Protein AF-A0A6B9YZK0-F1 (afdb_monomer)

Mean predicted aligned error: 11.15 Å

pLDDT: mean 77.76, std 16.75, range [43.81, 97.06]

S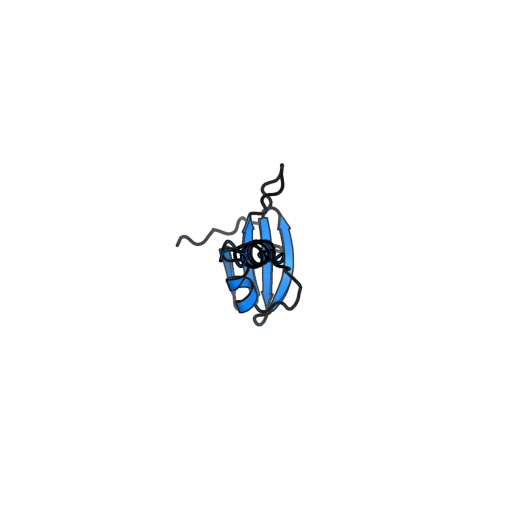olvent-accessible surface area (backbone atoms only — not comparable to full-atom values): 6000 Å² total; per-residue (Å²): 143,88,85,76,74,64,75,65,63,65,64,70,75,68,74,69,79,72,82,87,78,88,53,77,65,41,42,47,74,58,47,53,70,75,42,71,78,46,40,71,59,44,82,54,99,83,36,36,33,32,39,27,82,39,90,50,94,91,49,91,36,28,38,32,41,34,27,47,96,58,19,29,70,50,75,51,75,36,93,58,60,90,96,53,94,62,85,74,70,72,72,89,127

Nearest PDB structures (foldseek):
  3gmy-assembly2_B  TM=6.806E-01  e=1.288E-01  Streptomyces clavuligerus
  6j81-assembly1_A  TM=6.602E-01  e=4.639E+00  Homo sapiens
  6iez-assembly1_A  TM=6.330E-01  e=4.116E+00  Homo sapiens
  6c9j-assembly1_A  TM=3.155E-01  e=9.246E-01  Homo sapiens
  4qfg-assembly1_A  TM=4.039E-01  e=3.441E+00  Rattus norvegicus

Secondary structure (DSSP, 8-state):
----SSTTTSGGGG---------TT-BHHHHHHH-TTPEEEEE-SS-EEEEEE--BTTB-PEEEEEEETTEEEEEEEESS-TT-SSPPPPPP-

Structure (mmCIF, N/CA/C/O backbone):
data_AF-A0A6B9YZK0-F1
#
_entry.id   AF-A0A6B9YZK0-F1
#
loop_
_atom_site.group_PDB
_atom_site.id
_atom_site.type_symbol
_atom_site.label_atom_id
_atom_site.label_alt_id
_atom_site.label_comp_id
_atom_site.label_asym_id
_atom_site.label_entity_id
_atom_site.label_seq_id
_atom_site.pdbx_PDB_ins_code
_atom_site.Cartn_x
_atom_site.Cartn_y
_atom_site.Cartn_z
_atom_site.occupancy
_atom_site.B_iso_or_equiv
_atom_site.auth_seq_id
_atom_site.auth_comp_id
_atom_site.auth_asym_id
_atom_site.auth_atom_id
_atom_site.pdbx_PDB_model_num
ATOM 1 N N . MET A 1 1 ? 32.359 -2.718 47.483 1.00 48.88 1 MET A N 1
ATOM 2 C CA . MET A 1 1 ? 30.959 -2.768 47.006 1.00 48.88 1 MET A CA 1
ATOM 3 C C . MET A 1 1 ? 30.928 -2.427 45.517 1.00 48.88 1 MET A C 1
ATOM 5 O O . MET A 1 1 ? 31.031 -1.262 45.179 1.00 48.88 1 MET A O 1
ATOM 9 N N . LYS A 1 2 ? 30.907 -3.425 44.621 1.00 53.34 2 LYS A N 1
ATOM 10 C CA . LYS A 1 2 ? 30.742 -3.246 43.160 1.00 53.34 2 LYS A CA 1
ATOM 11 C C . LYS A 1 2 ? 30.428 -4.605 42.530 1.00 53.34 2 LYS A C 1
ATOM 13 O O . LYS A 1 2 ? 31.342 -5.305 42.116 1.00 53.3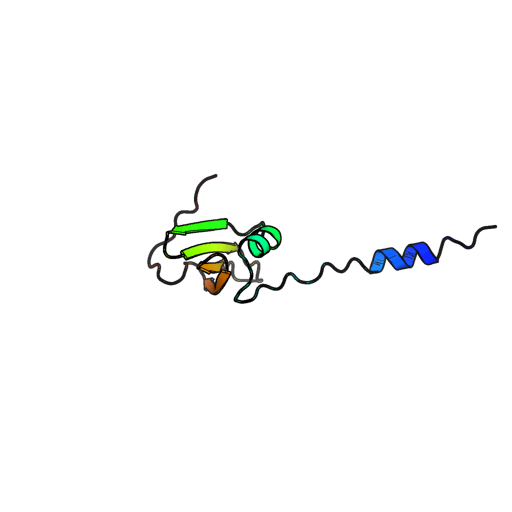4 2 LYS A O 1
ATOM 18 N N . LYS A 1 3 ? 29.160 -5.025 42.535 1.00 56.69 3 LYS A N 1
ATOM 19 C CA . LYS A 1 3 ? 28.722 -6.273 41.869 1.00 56.69 3 LYS A CA 1
ATOM 20 C C . LYS A 1 3 ? 27.344 -6.165 41.186 1.00 56.69 3 LYS A C 1
ATOM 22 O O . LYS A 1 3 ? 26.702 -7.178 40.970 1.00 56.69 3 LYS A O 1
ATOM 27 N N . ILE A 1 4 ? 26.891 -4.957 40.822 1.00 59.72 4 ILE A N 1
ATOM 28 C CA . ILE A 1 4 ? 25.562 -4.741 40.193 1.00 59.72 4 ILE A CA 1
ATOM 29 C C . ILE A 1 4 ? 25.676 -4.342 38.703 1.00 59.72 4 ILE A C 1
ATOM 31 O O . ILE A 1 4 ? 24.694 -4.027 38.051 1.00 59.72 4 ILE A O 1
ATOM 35 N N . LEU A 1 5 ? 26.871 -4.389 38.106 1.00 58.06 5 LEU A N 1
ATOM 36 C CA . LEU A 1 5 ? 27.066 -3.975 36.704 1.00 58.06 5 LEU A CA 1
ATOM 37 C C . LEU A 1 5 ? 26.744 -5.058 35.662 1.00 58.06 5 LEU A C 1
ATOM 39 O O . LEU A 1 5 ? 26.644 -4.748 34.482 1.00 58.06 5 LEU A O 1
ATOM 43 N N . ILE A 1 6 ? 26.569 -6.315 36.076 1.00 61.16 6 ILE A N 1
ATOM 44 C CA . ILE A 1 6 ? 26.380 -7.446 35.156 1.00 61.16 6 ILE A CA 1
ATOM 45 C C . ILE A 1 6 ? 24.919 -7.633 34.685 1.00 61.16 6 ILE A C 1
ATOM 47 O O . ILE A 1 6 ? 24.740 -7.889 33.495 1.00 61.16 6 ILE A O 1
ATOM 51 N N . PRO A 1 7 ? 23.855 -7.456 35.504 1.00 57.97 7 PRO A N 1
ATOM 52 C CA . PRO A 1 7 ? 22.491 -7.677 35.009 1.00 57.97 7 PRO A CA 1
ATOM 53 C C . PRO A 1 7 ? 22.011 -6.599 34.022 1.00 57.97 7 PRO A C 1
ATOM 55 O O . PRO A 1 7 ? 21.079 -6.848 33.265 1.00 57.97 7 PRO A O 1
ATOM 58 N N . LEU A 1 8 ? 22.658 -5.427 33.974 1.00 55.09 8 LEU A N 1
ATOM 59 C CA . LEU A 1 8 ? 22.272 -4.338 33.067 1.00 55.09 8 LEU A CA 1
ATOM 60 C C . LEU A 1 8 ? 22.685 -4.604 31.606 1.00 55.09 8 LEU A C 1
ATOM 62 O O . LEU A 1 8 ? 22.045 -4.100 30.687 1.00 55.09 8 LEU A O 1
ATOM 66 N N . LEU A 1 9 ? 23.715 -5.428 31.376 1.00 55.59 9 LEU A N 1
ATOM 67 C CA . LEU A 1 9 ? 24.219 -5.717 30.027 1.00 55.59 9 LEU A CA 1
ATOM 68 C C . LEU A 1 9 ? 23.303 -6.677 29.241 1.00 55.59 9 LEU A C 1
ATOM 70 O O . LEU A 1 9 ? 23.246 -6.615 28.017 1.00 55.59 9 LEU A O 1
ATOM 74 N N . LEU A 1 10 ? 22.560 -7.542 29.940 1.00 57.16 10 LEU A N 1
ATOM 75 C CA . LEU A 1 10 ? 21.676 -8.547 29.331 1.00 57.16 10 LEU A CA 1
ATOM 76 C C . LEU A 1 10 ? 20.364 -7.959 28.787 1.00 57.16 10 LEU A C 1
ATOM 78 O O . LEU A 1 10 ? 19.762 -8.548 27.893 1.00 57.16 10 LEU A O 1
ATOM 82 N N . VAL A 1 11 ? 19.938 -6.786 29.269 1.00 58.59 11 VAL A N 1
ATOM 83 C CA . VAL A 1 11 ? 18.686 -6.140 28.827 1.00 58.59 11 VAL A CA 1
ATOM 84 C C . VAL A 1 11 ? 18.827 -5.504 27.436 1.00 58.59 11 VAL A C 1
ATOM 86 O O . VAL A 1 11 ? 17.848 -5.407 26.701 1.00 58.59 11 VAL A O 1
ATOM 89 N N . PHE A 1 12 ? 20.043 -5.138 27.016 1.00 55.91 12 PHE A N 1
ATOM 90 C CA . PHE A 1 12 ? 20.268 -4.496 25.714 1.00 55.91 12 PHE A CA 1
ATOM 91 C C . PHE A 1 12 ? 20.172 -5.450 24.511 1.00 55.91 12 PHE A C 1
ATOM 93 O O . PHE A 1 12 ? 19.939 -4.995 23.391 1.00 55.91 12 PHE A O 1
ATOM 100 N N . LEU A 1 13 ? 20.282 -6.767 24.723 1.00 56.09 13 LEU A N 1
ATOM 101 C CA . LEU A 1 13 ? 20.273 -7.766 23.644 1.00 56.09 13 LEU A CA 1
ATOM 102 C C . LEU A 1 13 ? 18.864 -8.215 23.211 1.00 56.09 13 LEU A C 1
ATOM 104 O O . LEU A 1 13 ? 18.735 -8.949 22.238 1.00 56.09 13 LEU A O 1
ATOM 108 N N . MET A 1 14 ? 17.805 -7.761 23.890 1.00 56.00 14 MET A N 1
ATOM 109 C CA . MET A 1 14 ? 16.409 -8.100 23.558 1.00 56.00 14 MET A CA 1
ATOM 110 C C . MET A 1 14 ? 15.757 -7.130 22.556 1.00 56.00 14 MET A C 1
ATOM 112 O O . MET A 1 14 ? 14.578 -7.273 22.244 1.00 56.00 14 MET A O 1
ATOM 116 N N . SER A 1 15 ? 16.492 -6.150 22.016 1.00 51.19 15 SER A N 1
ATOM 117 C CA . SER A 1 15 ? 15.969 -5.220 21.000 1.00 51.19 15 SER A CA 1
ATOM 118 C C . SER A 1 15 ? 15.989 -5.818 19.584 1.00 51.19 15 SER A C 1
ATOM 120 O O . SER A 1 15 ? 16.435 -5.196 18.623 1.00 51.19 15 SER A O 1
ATOM 122 N N . CYS A 1 16 ? 15.480 -7.041 19.424 1.00 55.72 16 CYS A N 1
ATOM 123 C CA . CYS A 1 16 ? 15.148 -7.554 18.099 1.00 55.72 16 CYS A CA 1
ATOM 124 C C . CYS A 1 16 ? 13.887 -6.837 17.612 1.00 55.72 16 CYS A C 1
ATOM 126 O O . CYS A 1 16 ? 12.782 -7.116 18.077 1.00 55.72 16 CYS A O 1
ATOM 128 N N . ALA A 1 17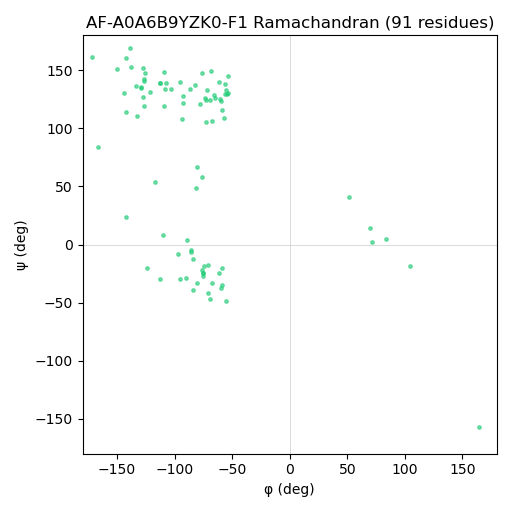 ? 14.048 -5.905 16.671 1.00 58.75 17 ALA A N 1
ATOM 129 C CA . ALA A 1 17 ? 12.930 -5.391 15.893 1.00 58.75 17 ALA A CA 1
ATOM 130 C C . ALA A 1 17 ? 12.258 -6.581 15.191 1.00 58.75 17 ALA A C 1
ATOM 132 O O . ALA A 1 17 ? 12.846 -7.193 14.299 1.00 58.75 17 ALA A O 1
ATOM 133 N N . ALA A 1 18 ? 11.057 -6.948 15.642 1.00 61.53 18 ALA A N 1
ATOM 134 C CA . ALA A 1 18 ? 10.294 -8.024 15.030 1.00 61.53 18 ALA A CA 1
ATOM 135 C C . ALA A 1 18 ? 10.088 -7.715 13.534 1.00 61.53 18 ALA A C 1
ATOM 137 O O . ALA A 1 18 ? 9.826 -6.557 13.183 1.00 61.53 18 ALA A O 1
ATOM 138 N N . PRO A 1 19 ? 10.216 -8.713 12.643 1.00 62.91 19 PRO A N 1
ATOM 139 C CA . PRO A 1 19 ? 9.974 -8.504 11.226 1.00 62.91 19 PRO A CA 1
ATOM 140 C C . PRO A 1 19 ? 8.531 -8.030 11.039 1.00 62.91 19 PRO A C 1
ATOM 142 O O . PRO A 1 19 ? 7.589 -8.682 11.486 1.00 62.91 19 PRO A O 1
ATOM 145 N N . LYS A 1 20 ? 8.361 -6.872 10.397 1.00 68.56 20 LYS A N 1
ATOM 146 C CA . LYS A 1 20 ? 7.043 -6.330 10.055 1.00 68.56 20 LYS A CA 1
ATOM 147 C C . LYS A 1 20 ? 6.418 -7.239 8.999 1.00 68.56 20 LYS A C 1
ATOM 149 O O . LYS A 1 20 ? 6.890 -7.282 7.862 1.00 68.56 20 LYS A O 1
ATOM 154 N N . MET A 1 21 ? 5.428 -8.031 9.398 1.00 72.75 21 MET A N 1
ATOM 155 C CA . MET A 1 21 ? 4.764 -8.991 8.520 1.00 72.75 21 MET A CA 1
ATOM 156 C C . MET A 1 21 ? 3.540 -8.337 7.890 1.00 72.75 21 MET A C 1
ATOM 158 O O . MET A 1 21 ? 2.626 -7.931 8.599 1.00 72.75 21 MET A O 1
ATOM 162 N N . VAL A 1 22 ? 3.490 -8.286 6.559 1.00 81.00 22 VAL A N 1
ATOM 163 C CA . VAL A 1 22 ? 2.287 -7.869 5.831 1.00 81.00 22 VAL A CA 1
ATOM 164 C C . VAL A 1 22 ? 1.464 -9.100 5.484 1.00 81.00 22 VAL A C 1
ATOM 166 O O . VAL A 1 22 ? 1.980 -10.046 4.892 1.00 81.00 22 VAL A O 1
ATOM 169 N N . ALA A 1 23 ? 0.179 -9.078 5.827 1.00 88.31 23 ALA A N 1
ATOM 170 C CA . ALA A 1 23 ? -0.756 -10.151 5.518 1.00 88.31 23 ALA A CA 1
ATOM 171 C C . ALA A 1 23 ? -2.097 -9.588 5.039 1.00 88.31 23 ALA A C 1
ATOM 173 O O . ALA A 1 23 ? -2.500 -8.484 5.416 1.00 88.31 23 ALA A O 1
ATOM 174 N N . VAL A 1 24 ? -2.807 -10.367 4.221 1.00 90.12 24 VAL A N 1
ATOM 175 C CA . VAL A 1 24 ? -4.189 -10.061 3.822 1.00 90.12 24 VAL A CA 1
ATOM 176 C C . VAL A 1 24 ? -5.046 -9.836 5.075 1.00 90.12 24 VAL A C 1
ATOM 178 O O . VAL A 1 24 ? -4.840 -10.477 6.103 1.00 90.12 24 VAL A O 1
ATOM 181 N N . ASN A 1 25 ? -6.006 -8.916 4.980 1.00 93.12 25 ASN A N 1
ATOM 182 C CA . ASN A 1 25 ? -6.827 -8.367 6.062 1.00 93.12 25 ASN A CA 1
ATOM 183 C C . ASN A 1 25 ? -6.116 -7.431 7.051 1.00 93.12 25 ASN A C 1
ATOM 185 O O . ASN A 1 25 ? -6.784 -6.936 7.961 1.00 93.12 25 ASN A O 1
ATOM 189 N N . MET A 1 26 ? -4.826 -7.121 6.868 1.00 95.00 26 MET A N 1
ATOM 190 C CA . MET A 1 26 ? -4.167 -6.061 7.639 1.00 95.00 26 MET A CA 1
ATOM 191 C C . MET A 1 26 ? -4.933 -4.730 7.479 1.00 95.00 26 MET A C 1
ATOM 193 O O . MET A 1 26 ? -5.204 -4.324 6.344 1.00 95.00 26 MET A O 1
ATOM 197 N N . PRO A 1 27 ? -5.275 -4.033 8.579 1.00 96.75 27 PRO A N 1
ATOM 198 C CA . PRO A 1 27 ? -5.866 -2.702 8.519 1.00 96.75 27 PRO A CA 1
ATOM 199 C C . PRO A 1 27 ? -4.936 -1.686 7.850 1.00 96.75 27 PRO A C 1
ATOM 201 O O . PRO A 1 27 ? -3.737 -1.651 8.126 1.00 96.75 27 PRO A O 1
ATOM 204 N N . GLU A 1 28 ? -5.489 -0.798 7.029 1.00 96.00 28 GLU A N 1
ATOM 205 C CA . GLU A 1 28 ? -4.729 0.238 6.319 1.00 96.00 28 GLU A CA 1
ATOM 206 C C . GLU A 1 28 ? -3.980 1.173 7.277 1.00 96.00 28 GLU A C 1
ATOM 208 O O . GLU A 1 28 ? -2.835 1.548 7.036 1.00 96.00 28 GLU A O 1
ATOM 213 N N . ASP A 1 29 ? -4.582 1.500 8.420 1.00 95.56 29 ASP A N 1
ATOM 214 C CA . ASP A 1 29 ? -3.935 2.318 9.449 1.00 95.56 29 ASP A CA 1
ATOM 215 C C . ASP A 1 29 ? -2.752 1.616 10.114 1.00 95.56 29 ASP A C 1
ATOM 217 O O . ASP A 1 29 ? -1.771 2.269 10.474 1.00 95.56 29 ASP A O 1
ATOM 221 N N . GLN A 1 30 ? -2.820 0.291 10.265 1.00 94.81 30 GLN A N 1
ATOM 222 C CA . GLN A 1 30 ? -1.690 -0.501 10.742 1.00 94.81 30 GLN A CA 1
ATOM 223 C C . GLN A 1 30 ? -0.587 -0.531 9.681 1.00 94.81 30 GLN A C 1
ATOM 225 O O . GLN A 1 30 ? 0.567 -0.231 9.987 1.00 94.81 30 GLN A O 1
ATOM 230 N N . PHE A 1 31 ? -0.953 -0.786 8.423 1.00 94.88 31 PHE A N 1
ATOM 231 C CA . PHE A 1 31 ? -0.016 -0.779 7.306 1.00 94.88 31 PHE A CA 1
ATOM 232 C C . PHE A 1 31 ? 0.741 0.549 7.197 1.00 94.88 31 PHE A C 1
ATOM 234 O O . PHE A 1 31 ? 1.966 0.541 7.145 1.00 94.88 31 PHE A O 1
ATOM 241 N N . LYS A 1 32 ? 0.054 1.698 7.244 1.00 93.25 32 LYS A N 1
ATOM 242 C CA . LYS A 1 32 ? 0.693 3.027 7.161 1.00 93.25 32 LYS A CA 1
ATOM 243 C C . LYS A 1 32 ? 1.717 3.266 8.278 1.00 93.25 32 LYS A C 1
ATOM 245 O O . LYS A 1 32 ? 2.741 3.902 8.039 1.00 93.25 32 LYS A O 1
ATOM 250 N N . LYS A 1 33 ? 1.467 2.743 9.485 1.00 91.88 33 LYS A N 1
ATOM 251 C CA . LYS A 1 33 ? 2.404 2.832 10.621 1.00 91.88 33 LYS A CA 1
ATOM 252 C C . LYS A 1 33 ? 3.634 1.952 10.412 1.00 91.88 33 LYS A C 1
ATOM 254 O O . LYS A 1 33 ? 4.755 2.351 10.722 1.00 91.88 33 LYS A O 1
ATOM 259 N N . GLU A 1 34 ? 3.431 0.746 9.897 1.00 91.12 34 GLU A N 1
ATOM 260 C CA . GLU A 1 34 ? 4.500 -0.233 9.720 1.00 91.12 34 GLU A CA 1
ATOM 261 C C . GLU A 1 34 ? 5.329 0.036 8.449 1.00 91.12 34 GLU A C 1
ATOM 263 O O . GLU A 1 34 ? 6.553 -0.119 8.469 1.00 91.12 34 GLU A O 1
ATOM 268 N N . HIS A 1 35 ? 4.708 0.555 7.389 1.00 90.06 35 HIS A N 1
ATOM 269 C CA . HIS A 1 35 ? 5.271 0.751 6.050 1.00 90.06 35 HIS A CA 1
ATOM 270 C C . HIS A 1 35 ? 5.336 2.231 5.659 1.00 90.06 35 HIS A C 1
ATOM 272 O O . HIS A 1 35 ? 4.881 2.631 4.592 1.00 90.06 35 HIS A O 1
ATOM 278 N N . ALA A 1 36 ? 5.961 3.055 6.502 1.00 87.44 36 ALA A N 1
ATOM 279 C CA . ALA A 1 36 ? 6.060 4.503 6.288 1.00 87.44 36 ALA A CA 1
ATOM 280 C C . ALA A 1 36 ? 6.747 4.924 4.967 1.00 87.44 36 ALA A C 1
ATOM 282 O O . ALA A 1 36 ? 6.567 6.051 4.513 1.00 87.44 36 ALA A O 1
ATOM 283 N N . SER A 1 37 ? 7.539 4.044 4.338 1.00 88.62 37 SER A N 1
ATOM 284 C CA . SER A 1 37 ? 8.154 4.318 3.031 1.00 88.62 37 SER A CA 1
ATOM 285 C C . SER A 1 37 ? 7.262 3.978 1.833 1.00 88.62 37 SER A C 1
ATOM 287 O O . SER A 1 37 ? 7.629 4.301 0.701 1.00 88.62 37 SER A O 1
ATOM 289 N N . ALA A 1 38 ? 6.097 3.360 2.049 1.00 91.94 38 ALA A N 1
ATOM 290 C CA . ALA A 1 38 ? 5.125 3.126 0.992 1.00 91.94 38 ALA A CA 1
ATOM 291 C C . ALA A 1 38 ? 4.455 4.449 0.577 1.00 91.94 38 ALA A C 1
ATOM 293 O O . ALA A 1 38 ? 4.031 5.249 1.411 1.00 91.94 38 ALA A O 1
ATOM 294 N N . LYS A 1 39 ? 4.361 4.691 -0.730 1.00 92.69 39 LYS A N 1
ATOM 295 C CA . LYS A 1 39 ? 3.765 5.891 -1.325 1.00 92.69 39 LYS A CA 1
ATOM 296 C C . LYS A 1 39 ? 2.382 5.572 -1.868 1.00 92.69 39 LYS A C 1
ATOM 298 O O . LYS A 1 39 ? 2.216 4.569 -2.555 1.00 92.69 39 LYS A O 1
ATOM 303 N N . LEU A 1 40 ? 1.406 6.423 -1.570 1.00 93.31 40 LEU A N 1
ATOM 304 C CA . LEU A 1 40 ? 0.076 6.344 -2.166 1.00 93.31 40 LEU A CA 1
ATOM 305 C C . LEU A 1 40 ? 0.185 6.645 -3.665 1.00 93.31 40 LEU A C 1
ATOM 307 O O . LEU A 1 40 ? 0.784 7.653 -4.035 1.00 93.31 40 LEU A O 1
ATOM 311 N N . ILE A 1 41 ? -0.370 5.779 -4.510 1.00 91.69 41 ILE A N 1
ATOM 312 C CA . ILE A 1 41 ? -0.376 5.969 -5.970 1.00 91.69 41 ILE A CA 1
ATOM 313 C C . ILE A 1 41 ? -1.786 5.949 -6.566 1.00 91.69 41 ILE A C 1
ATOM 315 O O . ILE A 1 41 ? -1.992 6.462 -7.658 1.00 91.69 41 ILE A O 1
ATOM 319 N N . GLU A 1 42 ? -2.766 5.388 -5.858 1.00 90.88 42 GLU A N 1
ATOM 320 C CA . GLU A 1 42 ? -4.163 5.390 -6.282 1.00 90.88 42 GLU A CA 1
ATOM 321 C C . GLU A 1 42 ? -5.059 5.543 -5.055 1.00 90.88 42 GLU A C 1
ATOM 323 O O . GLU A 1 42 ? -4.907 4.807 -4.079 1.00 90.88 42 GLU A O 1
ATOM 328 N N . LEU A 1 43 ? -6.002 6.480 -5.119 1.00 91.88 43 LEU A N 1
ATOM 329 C CA . LEU A 1 43 ? -7.080 6.630 -4.150 1.00 91.88 43 LEU A CA 1
ATOM 330 C C . LEU A 1 43 ? -8.381 6.796 -4.932 1.00 91.88 43 LEU A C 1
ATOM 332 O O . LEU A 1 43 ? -8.574 7.800 -5.613 1.00 91.88 43 LEU A O 1
ATOM 336 N N . SER A 1 44 ? -9.248 5.791 -4.864 1.00 89.94 44 SER A N 1
ATOM 337 C CA . SER A 1 44 ? -10.547 5.788 -5.535 1.00 89.94 44 SER A CA 1
ATOM 338 C C . SER A 1 44 ? -11.619 5.197 -4.626 1.00 89.94 44 SER A C 1
ATOM 340 O O . SER A 1 44 ? -11.313 4.555 -3.622 1.00 89.94 44 SER A O 1
ATOM 342 N N . GLU A 1 45 ? -12.884 5.334 -5.020 1.00 89.06 45 GLU A N 1
ATOM 343 C CA . GLU A 1 45 ? -14.000 4.662 -4.341 1.00 89.06 45 GLU A CA 1
ATOM 344 C C . GLU A 1 45 ? -13.879 3.128 -4.382 1.00 89.06 45 GLU A C 1
ATOM 346 O O . GLU A 1 45 ? -14.415 2.429 -3.526 1.00 89.06 45 GLU A O 1
ATOM 351 N N . SER A 1 46 ? -13.162 2.588 -5.375 1.00 89.69 46 SER A N 1
ATOM 352 C CA . SER A 1 46 ? -13.070 1.146 -5.616 1.00 89.69 46 SER A CA 1
ATOM 353 C C . SER A 1 46 ? -11.920 0.458 -4.873 1.00 89.69 46 SER A C 1
ATOM 355 O O . SER A 1 46 ? -12.010 -0.741 -4.579 1.00 89.69 46 SER A O 1
ATOM 357 N N . ARG A 1 47 ? -10.827 1.192 -4.611 1.00 92.62 47 ARG A N 1
ATOM 358 C CA . ARG A 1 47 ? -9.617 0.722 -3.920 1.00 92.62 47 ARG A CA 1
ATOM 359 C C . ARG A 1 47 ? -8.645 1.866 -3.619 1.00 92.62 47 ARG A C 1
ATOM 361 O O . ARG A 1 47 ? -8.636 2.889 -4.306 1.00 92.62 47 ARG A O 1
ATOM 368 N N . THR A 1 48 ? -7.743 1.594 -2.683 1.00 95.25 48 THR A N 1
ATOM 369 C CA . THR A 1 48 ? -6.525 2.375 -2.430 1.00 95.25 48 THR A CA 1
ATOM 370 C C . THR A 1 48 ? -5.308 1.527 -2.787 1.00 95.25 48 THR A C 1
ATOM 372 O O . THR A 1 48 ? -5.281 0.336 -2.471 1.00 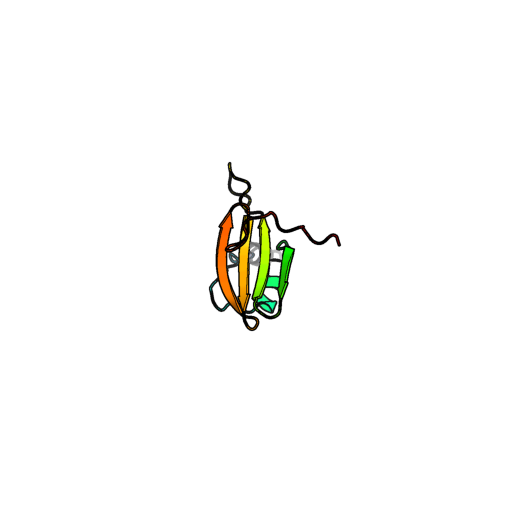95.25 48 THR A O 1
ATOM 375 N N . VAL A 1 49 ? -4.294 2.108 -3.431 1.00 94.88 49 VAL A N 1
ATOM 376 C CA . VAL A 1 49 ? -3.062 1.394 -3.800 1.00 94.88 49 VAL A CA 1
ATOM 377 C C . VAL A 1 49 ? -1.833 2.143 -3.308 1.00 94.88 49 VAL A C 1
ATOM 379 O O . VAL A 1 49 ? -1.631 3.319 -3.624 1.00 94.88 49 VAL A O 1
ATOM 382 N N . TYR A 1 50 ? -0.980 1.431 -2.574 1.00 94.62 50 TYR A N 1
ATOM 383 C CA . TYR A 1 50 ? 0.333 1.904 -2.146 1.00 94.62 50 TYR A CA 1
ATOM 384 C C . TYR A 1 50 ? 1.448 1.176 -2.891 1.00 94.62 50 TYR A C 1
ATOM 386 O O . TYR A 1 50 ? 1.321 -0.006 -3.199 1.00 94.62 50 TYR A O 1
ATOM 394 N N . ARG A 1 51 ? 2.563 1.869 -3.124 1.00 92.38 51 ARG A N 1
ATOM 395 C CA . ARG A 1 51 ? 3.775 1.357 -3.766 1.00 92.38 51 ARG A CA 1
ATOM 396 C C . ARG A 1 51 ? 4.976 1.505 -2.838 1.00 92.38 51 ARG A C 1
ATOM 398 O O . ARG A 1 51 ? 5.224 2.599 -2.337 1.00 92.38 51 ARG A O 1
ATOM 405 N N . GLN A 1 52 ? 5.768 0.456 -2.662 1.00 90.88 52 GLN A N 1
AT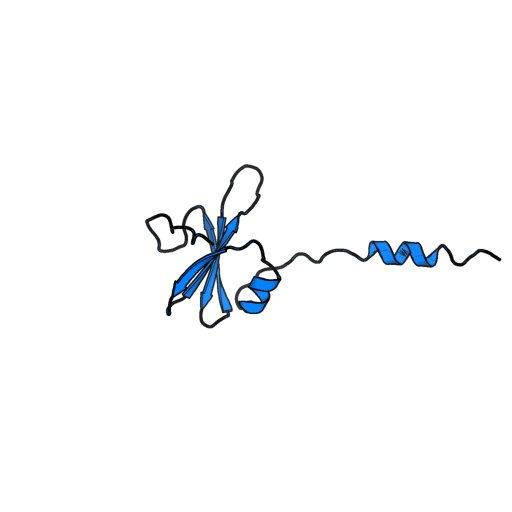OM 406 C CA . GLN A 1 52 ? 7.003 0.483 -1.875 1.00 90.88 52 GLN A CA 1
ATOM 407 C C . GLN A 1 52 ? 8.148 -0.114 -2.691 1.00 90.88 52 GLN A C 1
ATOM 409 O O . GLN A 1 52 ? 7.978 -1.146 -3.332 1.00 90.88 52 GLN A O 1
ATOM 414 N N . LEU A 1 53 ? 9.314 0.533 -2.687 1.00 87.06 53 LEU A N 1
ATOM 415 C CA . LEU A 1 53 ? 10.495 -0.013 -3.354 1.00 87.06 53 LEU A CA 1
ATOM 416 C C . LEU A 1 53 ? 10.985 -1.249 -2.590 1.00 87.06 53 LEU A C 1
ATOM 418 O O . LEU A 1 53 ? 11.236 -1.169 -1.385 1.00 87.06 53 LEU A O 1
ATOM 422 N N . ASN A 1 54 ? 11.099 -2.382 -3.282 1.00 79.75 54 ASN A N 1
ATOM 423 C CA . ASN A 1 54 ? 11.686 -3.596 -2.737 1.00 79.75 54 ASN A CA 1
ATOM 424 C C . ASN A 1 54 ? 13.172 -3.608 -3.106 1.00 79.75 54 ASN A C 1
ATOM 426 O O . ASN A 1 54 ? 13.531 -3.787 -4.266 1.00 79.75 54 ASN A O 1
ATOM 430 N N . TYR A 1 55 ? 14.046 -3.390 -2.125 1.00 69.38 55 TYR A N 1
ATOM 431 C CA . TYR A 1 55 ? 15.492 -3.468 -2.329 1.00 69.38 55 TYR A CA 1
ATOM 432 C C . TYR A 1 55 ? 15.942 -4.936 -2.294 1.00 69.38 55 TYR A C 1
ATOM 434 O O . TYR A 1 55 ? 16.615 -5.368 -1.359 1.00 69.38 55 TYR A O 1
ATOM 442 N N . ALA A 1 56 ? 15.528 -5.725 -3.285 1.00 63.34 56 ALA A N 1
ATOM 443 C CA . ALA A 1 56 ? 16.114 -7.036 -3.526 1.00 63.34 56 ALA A CA 1
ATOM 444 C C . ALA A 1 56 ? 17.411 -6.860 -4.348 1.00 63.34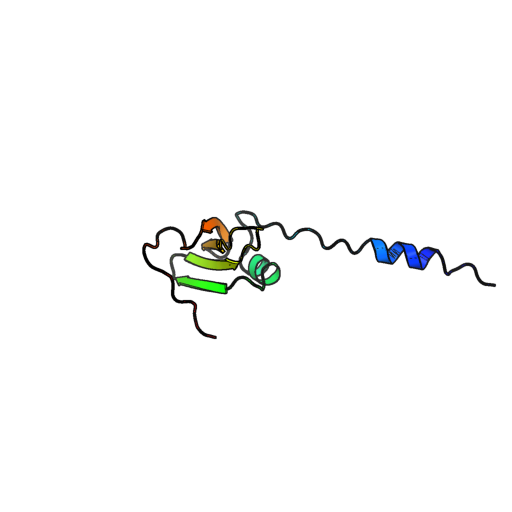 56 ALA A C 1
ATOM 446 O O . ALA A 1 56 ? 17.432 -6.042 -5.273 1.00 63.34 56 ALA A O 1
ATOM 447 N N . PRO A 1 57 ? 18.512 -7.572 -4.037 1.00 51.94 57 PRO A N 1
ATOM 448 C CA . PRO A 1 57 ? 19.744 -7.475 -4.815 1.00 51.94 57 PRO A CA 1
ATOM 449 C C . PRO A 1 57 ? 19.493 -7.868 -6.276 1.00 51.94 57 PRO A C 1
ATOM 451 O O . PRO A 1 57 ? 19.158 -9.014 -6.554 1.00 51.94 57 PRO A O 1
ATOM 454 N N . GLY A 1 58 ? 19.669 -6.922 -7.201 1.00 55.47 58 GLY A N 1
ATOM 455 C CA . GLY A 1 58 ? 19.624 -7.167 -8.646 1.00 55.47 58 GLY A CA 1
ATOM 456 C C . GLY A 1 58 ? 18.363 -6.697 -9.371 1.00 55.47 58 GLY A C 1
ATOM 457 O O . GLY A 1 58 ? 18.444 -6.476 -10.574 1.00 55.47 58 GLY A O 1
ATOM 458 N N . GLU A 1 59 ? 17.242 -6.450 -8.683 1.00 58.09 59 GLU A N 1
ATOM 459 C CA . GLU A 1 59 ? 16.008 -5.991 -9.337 1.00 58.09 59 GLU A CA 1
ATOM 460 C C . GLU A 1 59 ? 15.265 -4.965 -8.469 1.00 58.09 59 GLU A C 1
ATOM 462 O O . GLU A 1 59 ? 14.776 -5.265 -7.381 1.00 58.09 59 GLU A O 1
ATOM 467 N N . GLY A 1 60 ? 15.181 -3.721 -8.955 1.00 62.19 60 GLY A N 1
ATOM 468 C CA . GLY A 1 60 ? 14.420 -2.635 -8.329 1.00 62.19 60 GLY A CA 1
ATOM 469 C C . GLY A 1 60 ? 12.918 -2.777 -8.567 1.00 62.19 60 GLY A C 1
ATOM 470 O O . GLY A 1 60 ? 12.306 -1.896 -9.168 1.00 62.19 60 GLY A O 1
ATOM 471 N N . LEU A 1 61 ? 12.336 -3.901 -8.149 1.00 76.31 61 LEU A N 1
ATOM 472 C CA . LEU A 1 61 ? 10.899 -4.133 -8.255 1.00 76.31 61 LEU A CA 1
ATOM 473 C C . LEU A 1 61 ? 10.153 -3.349 -7.174 1.00 76.31 61 LEU A C 1
ATOM 475 O O . LEU A 1 61 ? 10.638 -3.143 -6.057 1.00 76.31 61 LEU A O 1
ATOM 479 N N . TYR A 1 62 ? 8.941 -2.916 -7.496 1.00 87.25 62 TYR A N 1
ATOM 480 C CA . TYR A 1 62 ? 8.041 -2.333 -6.517 1.00 87.25 62 TYR A CA 1
ATOM 481 C C . TYR A 1 62 ? 7.090 -3.392 -5.976 1.00 87.25 62 TYR A C 1
ATOM 483 O O . TYR A 1 62 ? 6.554 -4.198 -6.731 1.00 87.25 62 TYR A O 1
ATOM 491 N N . LYS A 1 63 ? 6.830 -3.330 -4.671 1.00 90.75 63 LYS A N 1
ATOM 492 C CA . LYS A 1 63 ? 5.682 -3.973 -4.033 1.00 90.75 63 LYS A CA 1
ATOM 493 C C . LYS A 1 63 ? 4.480 -3.050 -4.106 1.00 90.75 63 LYS A C 1
ATOM 495 O O . LYS A 1 63 ? 4.586 -1.869 -3.763 1.00 90.75 63 LYS A O 1
ATOM 500 N N . PHE A 1 64 ? 3.340 -3.599 -4.496 1.00 92.94 64 PHE A N 1
ATOM 501 C CA . PHE A 1 64 ? 2.053 -2.920 -4.507 1.00 92.94 64 PHE A CA 1
ATOM 502 C C . PHE A 1 64 ? 1.123 -3.532 -3.464 1.00 92.94 64 PHE A C 1
ATOM 504 O O . PHE A 1 64 ? 1.057 -4.751 -3.320 1.00 92.94 64 PHE A O 1
ATOM 511 N N . TYR A 1 65 ? 0.384 -2.681 -2.759 1.00 95.12 65 TYR A N 1
ATOM 512 C CA . TYR A 1 65 ? -0.527 -3.065 -1.683 1.00 95.12 65 TYR A CA 1
ATOM 513 C C . TYR A 1 65 ? -1.909 -2.491 -1.967 1.00 95.12 65 TYR A C 1
ATOM 515 O O . TYR A 1 65 ? -2.057 -1.271 -2.051 1.00 95.12 65 TYR A O 1
ATOM 523 N N . TYR A 1 66 ? -2.909 -3.359 -2.111 1.00 96.00 66 TYR A N 1
ATOM 524 C CA . TYR A 1 66 ? -4.255 -2.974 -2.537 1.00 96.00 66 TYR A CA 1
ATOM 525 C C . TYR A 1 66 ? -5.230 -3.088 -1.375 1.00 96.00 66 TYR A C 1
ATOM 527 O O . TYR A 1 66 ? -5.466 -4.182 -0.853 1.00 96.00 66 TYR A O 1
ATOM 535 N N . PHE A 1 67 ? -5.846 -1.974 -1.006 1.00 96.88 67 PHE A N 1
ATOM 536 C CA . PHE A 1 67 ? -6.810 -1.898 0.079 1.00 96.88 67 PHE A CA 1
ATOM 537 C C . PHE A 1 67 ? -8.222 -1.727 -0.462 1.00 96.88 67 PHE A C 1
ATOM 539 O O . PHE A 1 67 ? -8.459 -0.956 -1.393 1.00 96.88 67 PHE A O 1
ATOM 546 N N . LYS A 1 68 ? -9.169 -2.429 0.160 1.00 96.06 68 LYS A N 1
ATOM 547 C CA . LYS A 1 68 ? -10.607 -2.197 0.005 1.00 96.06 68 LYS A CA 1
ATOM 548 C C . LYS A 1 68 ? -11.240 -2.191 1.385 1.00 96.06 68 LYS A C 1
ATOM 550 O O . LYS A 1 68 ? -10.909 -3.037 2.214 1.00 96.06 68 LYS A O 1
ATOM 555 N N . ASN A 1 69 ? -12.136 -1.240 1.638 1.00 95.31 69 ASN A N 1
ATOM 556 C CA . ASN A 1 69 ? -12.804 -1.081 2.935 1.00 95.31 69 ASN A CA 1
ATOM 557 C C . ASN A 1 69 ? -11.810 -1.036 4.117 1.00 95.31 69 ASN A C 1
ATOM 559 O O . ASN A 1 69 ? -12.022 -1.681 5.144 1.00 95.31 69 ASN A O 1
ATOM 563 N N . GLY A 1 70 ? -10.684 -0.333 3.936 1.00 94.56 70 GLY A N 1
ATOM 564 C CA . GLY A 1 70 ? -9.641 -0.164 4.954 1.00 94.56 70 GLY A CA 1
ATOM 565 C C . GLY A 1 70 ? -8.838 -1.426 5.287 1.00 94.56 70 GLY A C 1
ATOM 566 O O . GLY A 1 70 ? -8.155 -1.452 6.310 1.00 94.56 70 GLY A O 1
ATOM 567 N N . LYS A 1 71 ? -8.915 -2.482 4.467 1.00 97.06 71 LYS A N 1
ATOM 568 C CA . LYS A 1 71 ? -8.194 -3.747 4.676 1.00 97.06 71 LYS A CA 1
ATOM 569 C C . LYS A 1 71 ? -7.380 -4.131 3.453 1.00 97.06 71 LYS A C 1
ATOM 571 O O . LYS A 1 71 ? -7.851 -3.986 2.325 1.00 97.06 71 LYS A O 1
ATOM 576 N N . LEU A 1 72 ? -6.182 -4.662 3.682 1.00 96.31 72 LEU A N 1
ATOM 577 C CA . LEU A 1 72 ? -5.337 -5.195 2.623 1.00 96.31 72 LEU A CA 1
ATOM 578 C C . LEU A 1 72 ? -6.007 -6.417 1.991 1.00 96.31 72 LEU A C 1
ATOM 580 O O . LEU A 1 72 ? -6.355 -7.369 2.685 1.00 96.31 72 LEU A O 1
ATOM 584 N N . THR A 1 73 ? -6.164 -6.401 0.675 1.00 96.25 73 THR A N 1
ATOM 585 C CA . THR A 1 73 ? -6.829 -7.467 -0.092 1.00 96.25 73 THR A CA 1
ATOM 586 C C . THR A 1 73 ? -5.880 -8.222 -1.008 1.00 96.25 73 THR A C 1
ATOM 588 O O . THR A 1 73 ? -6.092 -9.404 -1.256 1.00 96.25 73 THR A O 1
ATOM 591 N N . LEU A 1 74 ? -4.831 -7.557 -1.490 1.00 93.38 74 LEU A N 1
ATOM 592 C CA . LEU A 1 74 ? -3.869 -8.122 -2.427 1.00 93.38 74 LEU A CA 1
ATOM 593 C C . LEU A 1 74 ? -2.498 -7.477 -2.216 1.00 93.38 74 LEU A C 1
ATOM 595 O O . LEU A 1 74 ? -2.403 -6.311 -1.822 1.00 93.38 74 LEU A O 1
ATOM 599 N N . MET A 1 75 ? -1.455 -8.243 -2.518 1.00 92.62 75 MET A N 1
ATOM 600 C CA . MET A 1 75 ? -0.092 -7.764 -2.706 1.00 92.62 75 MET A CA 1
ATOM 601 C C . MET A 1 75 ? 0.407 -8.248 -4.063 1.00 92.62 75 MET A C 1
ATOM 603 O O . MET A 1 75 ? 0.078 -9.363 -4.462 1.00 92.62 75 MET A O 1
ATOM 607 N N . ASP A 1 76 ? 1.176 -7.414 -4.750 1.00 90.19 76 ASP A N 1
ATOM 608 C CA . ASP A 1 76 ? 1.754 -7.727 -6.060 1.00 90.19 76 ASP A CA 1
ATOM 609 C C . ASP A 1 76 ? 3.173 -7.151 -6.165 1.00 90.19 76 ASP A C 1
ATOM 611 O O . ASP A 1 76 ? 3.524 -6.237 -5.412 1.00 90.19 76 ASP A O 1
ATOM 615 N N . GLU A 1 77 ? 3.977 -7.663 -7.091 1.00 87.69 77 GLU A N 1
ATOM 616 C CA . GLU A 1 77 ? 5.336 -7.193 -7.363 1.00 87.69 77 GLU A CA 1
ATOM 617 C C . GLU A 1 77 ? 5.535 -6.920 -8.856 1.00 87.69 77 GLU A C 1
ATOM 619 O O . GLU A 1 77 ? 5.153 -7.715 -9.711 1.00 87.69 77 GLU A O 1
ATOM 624 N N . GLY A 1 78 ? 6.155 -5.788 -9.186 1.00 83.31 78 GLY A N 1
ATOM 625 C CA . GLY A 1 78 ? 6.444 -5.441 -10.574 1.00 83.31 78 GLY A CA 1
ATOM 626 C C . GLY A 1 78 ? 6.799 -3.973 -10.772 1.00 83.31 78 GLY A C 1
ATOM 627 O O . GLY A 1 78 ? 7.216 -3.276 -9.846 1.00 83.31 78 GLY A O 1
ATOM 628 N N . PHE A 1 79 ? 6.613 -3.491 -11.999 1.00 78.69 79 PHE A N 1
ATOM 629 C CA . PHE A 1 79 ? 6.840 -2.087 -12.362 1.00 78.69 79 PHE A CA 1
ATOM 630 C C . PHE A 1 79 ? 5.559 -1.249 -12.319 1.00 78.69 79 PHE A C 1
ATOM 632 O O . PHE A 1 79 ? 5.610 -0.052 -12.032 1.00 78.69 79 PHE A O 1
ATOM 639 N N . LEU A 1 80 ? 4.415 -1.884 -12.586 1.00 79.44 80 LEU A N 1
ATOM 640 C CA . LEU A 1 80 ? 3.099 -1.261 -12.673 1.00 79.44 80 LEU A CA 1
ATOM 641 C C . LEU A 1 80 ? 2.115 -1.971 -11.740 1.00 79.44 80 LEU A C 1
ATOM 643 O O . LEU A 1 80 ? 2.227 -3.185 -11.565 1.00 79.44 80 LEU A O 1
ATOM 647 N N . PRO A 1 81 ? 1.141 -1.247 -11.165 1.00 78.50 81 PRO A N 1
ATOM 648 C CA . PRO A 1 81 ? 0.083 -1.880 -10.401 1.00 78.50 81 PRO A CA 1
ATOM 649 C C . PRO A 1 81 ? -0.840 -2.704 -11.306 1.00 78.50 81 PRO A C 1
ATOM 651 O O . PRO A 1 81 ? -1.118 -2.359 -12.456 1.00 78.50 81 PRO A O 1
ATOM 654 N N . HIS A 1 82 ? -1.382 -3.770 -10.735 1.00 76.56 82 HIS A N 1
ATOM 655 C CA . HIS A 1 82 ? -2.317 -4.685 -11.355 1.00 76.56 82 HIS A CA 1
ATOM 656 C C . HIS A 1 82 ? -3.530 -3.958 -11.948 1.00 76.56 82 HIS A C 1
ATOM 658 O O . HIS A 1 82 ? -4.214 -3.164 -11.280 1.00 76.56 82 HIS A O 1
ATOM 664 N N . GLY A 1 83 ? -3.822 -4.291 -13.206 1.00 75.44 83 GLY A N 1
ATOM 665 C CA . GLY A 1 83 ? -4.915 -3.711 -13.982 1.00 75.44 83 GLY A CA 1
ATOM 666 C C . GLY A 1 83 ? -4.574 -2.384 -14.664 1.00 75.44 83 GLY A C 1
ATOM 667 O O . GLY A 1 83 ? -5.464 -1.795 -15.269 1.00 75.44 83 GLY A O 1
ATOM 668 N N . GLN A 1 84 ? -3.324 -1.913 -14.593 1.00 73.00 84 GLN A N 1
ATOM 669 C CA . GLN A 1 84 ? -2.881 -0.728 -15.326 1.00 73.00 84 GLN A CA 1
ATOM 670 C C . GLN A 1 84 ? -1.942 -1.084 -16.482 1.00 73.00 84 GLN A C 1
ATOM 672 O O . GLN A 1 84 ? -0.999 -1.855 -16.325 1.00 73.00 84 GLN A O 1
ATOM 677 N N . THR A 1 85 ? -2.197 -0.493 -17.651 1.00 70.06 85 THR A N 1
ATOM 678 C CA . THR A 1 85 ? -1.369 -0.637 -18.862 1.00 70.06 85 THR A CA 1
ATOM 679 C C . THR A 1 85 ? -0.380 0.515 -19.047 1.00 70.06 85 THR A C 1
ATOM 681 O O . THR A 1 85 ? 0.468 0.460 -19.933 1.00 70.06 85 THR A O 1
ATOM 684 N N . THR A 1 86 ? -0.485 1.565 -18.230 1.00 67.81 86 THR A N 1
ATOM 685 C CA . THR A 1 86 ? 0.363 2.763 -18.279 1.00 67.81 86 THR A CA 1
ATOM 686 C C . THR A 1 86 ? 0.972 3.061 -16.906 1.00 67.81 86 THR A C 1
ATOM 688 O O . THR A 1 86 ? 0.359 2.731 -15.890 1.00 67.81 86 THR A O 1
ATOM 691 N N . PRO A 1 87 ? 2.152 3.707 -16.843 1.00 60.22 87 PRO A N 1
ATOM 692 C CA . PRO A 1 87 ? 2.744 4.170 -15.590 1.00 60.22 87 PRO A CA 1
ATOM 693 C C . PRO A 1 87 ? 1.801 5.069 -14.795 1.00 60.22 87 PRO A C 1
ATOM 695 O O . PRO A 1 87 ? 1.242 6.016 -15.343 1.00 60.22 87 PRO A O 1
ATOM 698 N N . VAL A 1 88 ? 1.668 4.798 -13.494 1.00 62.69 88 VAL A N 1
ATOM 699 C CA . VAL A 1 88 ? 0.944 5.687 -12.579 1.00 62.69 88 VAL A CA 1
ATOM 700 C C . VAL A 1 88 ? 1.838 6.875 -12.241 1.00 62.69 88 VAL A C 1
ATOM 702 O O . VAL A 1 88 ? 2.932 6.657 -11.699 1.00 62.69 88 VAL A O 1
ATOM 705 N N . PRO A 1 89 ? 1.407 8.118 -12.525 1.00 57.47 89 PRO A N 1
ATOM 706 C CA . PRO A 1 89 ? 2.111 9.306 -12.069 1.00 57.47 89 PRO A CA 1
ATOM 707 C C . PRO A 1 89 ? 2.275 9.238 -10.553 1.00 57.47 89 PRO A C 1
ATOM 709 O O . PRO A 1 89 ? 1.322 8.972 -9.823 1.00 57.47 89 PRO A O 1
ATOM 712 N N . THR A 1 90 ? 3.496 9.439 -10.067 1.00 55.09 90 THR A N 1
ATOM 713 C CA . THR A 1 90 ? 3.703 9.534 -8.619 1.00 55.09 90 THR A CA 1
ATOM 714 C C . THR A 1 90 ? 3.160 10.893 -8.184 1.00 55.09 90 THR A C 1
ATOM 716 O O . THR A 1 90 ? 3.578 11.882 -8.785 1.00 55.09 90 THR A O 1
ATOM 719 N N . PRO A 1 91 ? 2.245 10.978 -7.202 1.00 49.34 91 PRO A N 1
ATOM 720 C CA . PRO A 1 91 ? 1.803 12.275 -6.716 1.00 49.34 91 PRO A CA 1
ATOM 721 C C . PRO A 1 91 ? 3.009 13.039 -6.159 1.00 49.34 91 PRO A C 1
ATOM 723 O O . PRO A 1 91 ? 3.752 12.512 -5.325 1.00 49.34 91 PRO A O 1
ATOM 726 N N . GLU A 1 92 ? 3.221 14.249 -6.674 1.00 46.78 92 GLU A N 1
ATOM 727 C CA . GLU A 1 92 ? 4.208 15.185 -6.145 1.00 46.78 92 GLU A CA 1
ATOM 728 C C . GLU A 1 92 ? 3.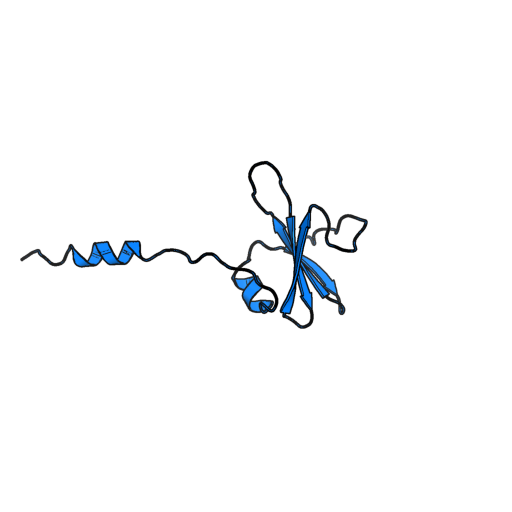671 15.727 -4.813 1.00 46.78 92 GLU A C 1
ATOM 730 O O . GL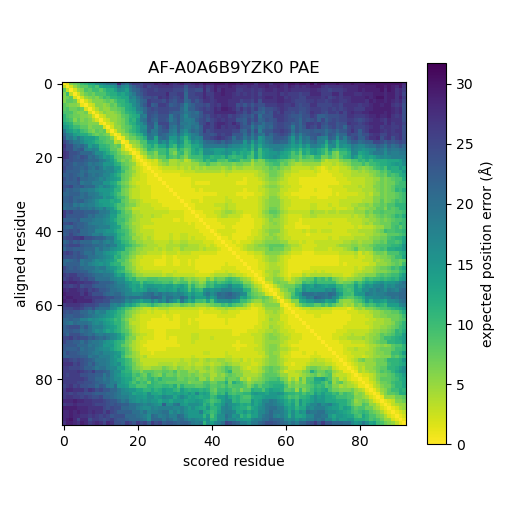U A 1 92 ? 2.538 16.206 -4.748 1.00 46.78 92 GLU A O 1
ATOM 735 N N . PHE A 1 93 ? 4.457 15.573 -3.747 1.00 43.81 93 PHE A N 1
ATOM 736 C CA . PHE A 1 93 ? 4.198 16.154 -2.429 1.00 43.81 93 PHE A CA 1
ATOM 737 C C . PHE A 1 93 ? 5.263 17.203 -2.138 1.00 43.81 93 PHE A C 1
ATOM 739 O O . PHE A 1 93 ? 6.451 16.886 -2.390 1.00 43.81 93 PHE A O 1
#

Sequence (93 aa):
MKKILIPLLLVFLMSCAAPKMVAVNMPEDQFKKEHASAKLIELSESRTVYRQLNYAPGEGLYKFYYFKNGKLTLMDEGFLPHGQTTPVPTPEF

Foldseek 3Di:
DDDPPPVVVVVVVPPDPPPDDDDWFPFLVNCCVSCVQWAWQDDDLAWTKTWHFDPDPPDRKIWIFIDDPRTTHDIDIGQDDPPDPDDGDRDDD

Radius of gyration: 19.36 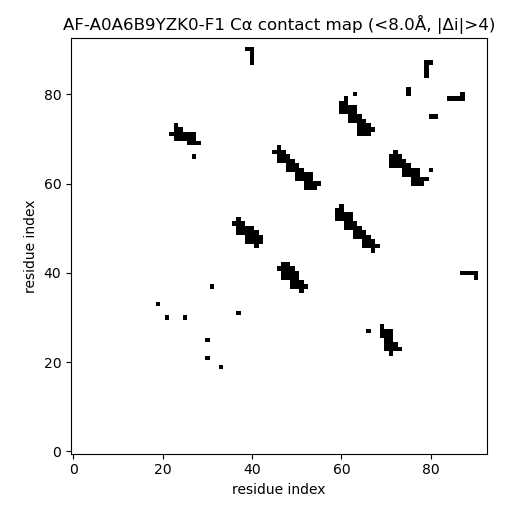Å; Cα contacts (8 Å, |Δi|>4): 118; chains: 1; bounding box: 45×26×66 Å